Protein AF-A0A7R9DTG9-F1 (afdb_monomer)

Secondary structure (DSSP, 8-state):
-HHHHHHHHHHT-TTS-HHHHHHHHHHHHHHHHHHHHHHHHHHHHHHHHHHHHHHHHHHHHHHHHTT-HHHHHHHHHHHHHHHHH--HHHHHHHHHHHHHHHHHHHHHHHHHT-

Mean predicted aligned error: 6.2 Å

Solvent-accessible surface area (backbone atoms only — not comparable to full-atom values): 6292 Å² total; per-residue (Å²): 103,74,68,52,42,51,48,55,56,59,60,68,42,85,89,58,53,71,75,55,44,55,54,44,50,56,51,46,52,51,50,50,50,56,49,50,53,52,48,51,53,51,52,52,51,50,53,50,50,53,52,51,47,55,52,46,52,53,50,21,52,50,28,40,77,72,70,38,48,70,59,15,53,53,43,53,53,50,51,55,50,53,65,68,67,60,68,60,67,64,57,49,55,51,49,58,50,42,52,51,54,51,52,54,50,53,54,51,57,61,61,74,76,112

Structure (mmCIF, N/CA/C/O backbone):
data_AF-A0A7R9DTG9-F1
#
_entry.id   AF-A0A7R9DTG9-F1
#
loop_
_atom_site.group_PDB
_atom_site.id
_atom_site.type_symbol
_atom_site.label_atom_id
_atom_site.label_alt_id
_atom_site.label_comp_id
_atom_site.label_asym_id
_atom_site.label_entity_id
_atom_site.label_seq_id
_atom_site.pdbx_PDB_ins_code
_atom_site.Cartn_x
_atom_site.Cartn_y
_atom_site.Cartn_z
_atom_site.occupancy
_atom_site.B_iso_or_equiv
_atom_site.auth_seq_id
_atom_site.auth_comp_id
_atom_site.auth_asym_id
_atom_site.auth_atom_id
_atom_site.pdbx_PDB_model_num
ATOM 1 N N . MET A 1 1 ? 3.500 -4.836 -7.533 1.00 82.06 1 MET A N 1
ATOM 2 C CA . MET A 1 1 ? 4.927 -4.492 -7.305 1.00 82.06 1 MET A CA 1
ATOM 3 C C . MET A 1 1 ? 5.900 -5.464 -7.975 1.00 82.06 1 MET A C 1
ATOM 5 O O . MET A 1 1 ? 6.668 -5.007 -8.806 1.00 82.06 1 MET A O 1
ATOM 9 N N . SER A 1 2 ? 5.854 -6.784 -7.740 1.00 88.62 2 SER A N 1
ATOM 10 C CA . SER A 1 2 ? 6.803 -7.732 -8.377 1.00 88.62 2 SER A CA 1
ATOM 11 C C . SER A 1 2 ? 6.768 -7.751 -9.909 1.00 88.62 2 SER A C 1
ATOM 13 O O . SER A 1 2 ? 7.802 -7.883 -10.548 1.00 88.62 2 SER A O 1
ATOM 15 N N . ARG A 1 3 ? 5.587 -7.560 -10.510 1.00 92.25 3 ARG A N 1
ATOM 16 C CA . ARG A 1 3 ? 5.435 -7.392 -11.965 1.00 92.25 3 ARG A CA 1
ATOM 17 C C . ARG A 1 3 ? 6.149 -6.138 -12.485 1.00 92.25 3 ARG A C 1
ATOM 19 O O . ARG A 1 3 ? 6.774 -6.199 -13.531 1.00 92.25 3 ARG A O 1
ATOM 26 N N . LEU A 1 4 ? 6.079 -5.032 -11.742 1.00 92.12 4 LEU A N 1
ATOM 27 C CA . LEU A 1 4 ? 6.755 -3.784 -12.103 1.00 92.12 4 LEU A CA 1
ATOM 28 C C . LEU A 1 4 ? 8.278 -3.933 -12.034 1.00 92.12 4 LEU A C 1
ATOM 30 O O . LEU A 1 4 ? 8.960 -3.442 -12.921 1.00 92.12 4 LEU A O 1
ATOM 34 N N . MET A 1 5 ? 8.793 -4.637 -11.020 1.00 93.00 5 MET A N 1
ATOM 35 C CA . MET A 1 5 ? 10.230 -4.923 -10.909 1.00 93.00 5 MET A CA 1
ATOM 36 C C . MET A 1 5 ? 10.739 -5.699 -12.126 1.00 93.00 5 MET A C 1
ATOM 38 O O . MET A 1 5 ? 11.677 -5.245 -12.765 1.00 93.00 5 MET A O 1
ATOM 42 N N . LYS A 1 6 ? 10.052 -6.780 -12.517 1.00 93.00 6 LYS A N 1
ATOM 43 C CA . LYS A 1 6 ? 10.415 -7.562 -13.712 1.00 93.00 6 LYS A CA 1
ATOM 44 C C . LYS A 1 6 ? 10.425 -6.725 -14.988 1.00 93.00 6 LYS A C 1
ATOM 46 O O . LYS A 1 6 ? 11.367 -6.805 -15.757 1.00 93.00 6 LYS A O 1
ATOM 51 N N . LEU A 1 7 ? 9.404 -5.890 -15.193 1.00 92.62 7 LEU A N 1
ATOM 52 C CA . LEU A 1 7 ? 9.338 -5.026 -16.374 1.00 92.62 7 LEU A CA 1
ATOM 53 C C . LEU A 1 7 ? 10.479 -3.999 -16.405 1.00 92.62 7 LEU A C 1
ATOM 55 O O . LEU A 1 7 ? 11.036 -3.743 -17.468 1.00 92.62 7 LEU A O 1
ATOM 59 N N . LEU A 1 8 ? 10.846 -3.432 -15.248 1.00 91.62 8 LEU A N 1
ATOM 60 C CA . LEU A 1 8 ? 11.998 -2.535 -15.141 1.00 91.62 8 LEU A CA 1
ATOM 61 C C . LEU A 1 8 ? 13.303 -3.279 -15.447 1.00 91.62 8 LEU A C 1
ATOM 63 O O . LEU A 1 8 ? 14.102 -2.789 -16.235 1.00 91.62 8 LEU A O 1
ATOM 67 N N . GLU A 1 9 ? 13.497 -4.471 -14.888 1.00 91.69 9 GLU A N 1
ATOM 68 C CA . GLU A 1 9 ? 14.662 -5.322 -15.165 1.00 91.69 9 GLU A CA 1
ATOM 69 C C . GLU A 1 9 ? 14.777 -5.682 -16.652 1.00 91.69 9 GLU A C 1
ATOM 71 O O . GLU A 1 9 ? 15.840 -5.499 -17.241 1.00 91.69 9 GLU A O 1
ATOM 76 N N . GLU A 1 10 ? 13.677 -6.113 -17.276 1.00 91.62 10 GLU A N 1
ATOM 77 C CA . GLU A 1 10 ? 13.600 -6.436 -18.707 1.00 91.62 10 GLU A CA 1
ATOM 78 C C . GLU A 1 10 ? 13.900 -5.216 -19.5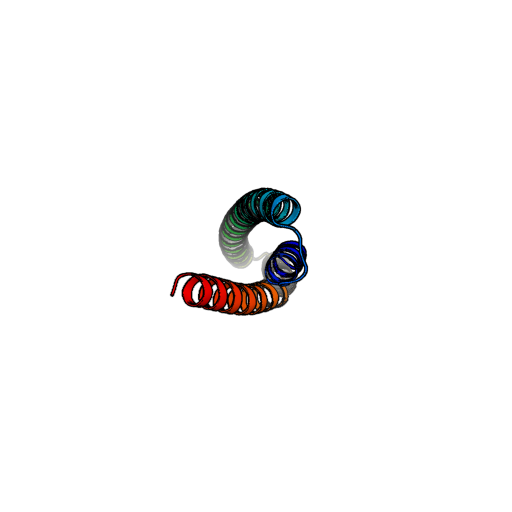90 1.00 91.62 10 GLU A C 1
ATOM 80 O O . GLU A 1 10 ? 14.574 -5.342 -20.610 1.00 91.62 10 GLU A O 1
ATOM 85 N N . SER A 1 11 ? 13.453 -4.020 -19.195 1.00 88.94 11 SER A N 1
ATOM 86 C CA . SER A 1 11 ? 13.723 -2.788 -19.950 1.00 88.94 11 SER A CA 1
ATOM 87 C C . SER A 1 11 ? 15.191 -2.345 -19.908 1.00 88.94 11 SER A C 1
ATOM 89 O O . SER A 1 11 ? 15.635 -1.626 -20.803 1.00 88.94 11 SER A O 1
ATOM 91 N N . MET A 1 12 ? 15.954 -2.799 -18.906 1.00 88.06 12 MET A N 1
ATOM 92 C CA . MET A 1 12 ? 17.384 -2.510 -18.764 1.00 88.06 12 MET A CA 1
ATOM 93 C C . MET A 1 12 ? 18.293 -3.511 -19.496 1.00 88.06 12 MET A C 1
ATOM 95 O O . MET A 1 12 ? 19.517 -3.375 -19.409 1.00 88.06 12 MET A O 1
ATOM 99 N N . ASP A 1 13 ? 17.746 -4.537 -20.158 1.00 88.94 13 ASP A N 1
ATOM 100 C CA . ASP A 1 13 ? 18.544 -5.486 -20.938 1.00 88.94 13 ASP A CA 1
ATOM 101 C C . ASP A 1 13 ? 18.981 -4.837 -22.270 1.00 88.94 13 ASP A C 1
ATOM 103 O O . ASP A 1 13 ? 18.136 -4.473 -23.097 1.00 88.94 13 ASP A O 1
ATOM 107 N N . PRO A 1 14 ? 20.298 -4.686 -22.518 1.00 82.12 14 PRO A N 1
ATOM 108 C CA . PRO A 1 14 ? 20.805 -4.043 -23.729 1.00 82.12 14 PRO A CA 1
ATOM 109 C C . PRO A 1 14 ? 20.504 -4.830 -25.014 1.00 82.12 14 PRO A C 1
ATOM 111 O O . PRO A 1 14 ? 20.588 -4.262 -26.099 1.00 82.12 14 PRO A O 1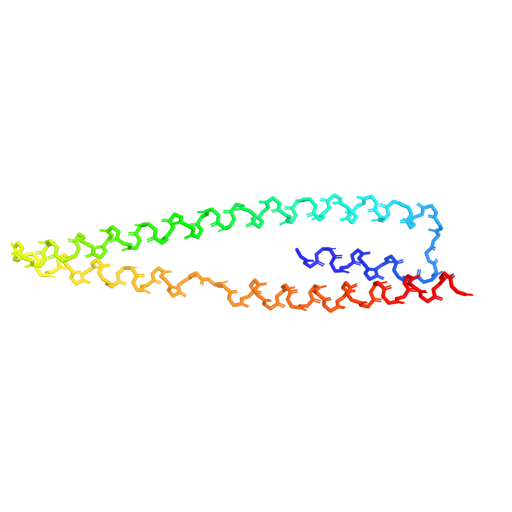
ATOM 114 N N . ASN A 1 15 ? 20.148 -6.116 -24.920 1.00 85.94 15 ASN A N 1
ATOM 115 C CA . ASN A 1 15 ? 19.862 -6.968 -26.080 1.00 85.94 15 ASN A CA 1
ATOM 116 C C . ASN A 1 15 ? 18.426 -6.823 -26.604 1.00 85.94 15 ASN A C 1
ATOM 118 O O . ASN A 1 15 ? 18.058 -7.435 -27.610 1.00 85.94 15 ASN A O 1
ATOM 122 N N . VAL A 1 16 ? 17.597 -6.039 -25.918 1.00 86.06 16 VAL A N 1
ATOM 123 C CA . VAL A 1 16 ? 16.196 -5.830 -26.264 1.00 86.06 16 VAL A CA 1
ATOM 124 C C . VAL A 1 16 ? 16.064 -4.798 -27.385 1.00 86.06 16 VAL A C 1
ATOM 126 O O . VAL A 1 16 ? 16.685 -3.737 -27.353 1.00 86.06 16 VAL A O 1
ATOM 129 N N . SER A 1 17 ? 15.220 -5.092 -28.379 1.00 87.75 17 SER A N 1
ATOM 130 C CA . SER A 1 17 ? 14.994 -4.195 -29.517 1.00 87.75 17 SER A CA 1
ATOM 131 C C . SER A 1 17 ? 14.295 -2.895 -29.108 1.00 87.75 17 SER A C 1
ATOM 133 O O . SER A 1 17 ? 13.434 -2.886 -28.231 1.00 87.75 17 SER A O 1
ATOM 135 N N . GLU A 1 18 ? 14.599 -1.800 -29.807 1.00 83.19 18 GLU A N 1
ATOM 136 C CA . GLU A 1 18 ? 14.052 -0.468 -29.502 1.00 83.19 18 GLU A CA 1
ATOM 137 C C . GLU A 1 18 ? 12.513 -0.423 -29.546 1.00 83.19 18 GLU A C 1
ATOM 139 O O . GLU A 1 18 ? 11.858 0.136 -28.667 1.00 83.19 18 GLU A O 1
ATOM 144 N N . HIS A 1 19 ? 11.906 -1.106 -30.522 1.00 83.88 19 HIS A N 1
ATOM 145 C CA . HIS A 1 19 ? 10.448 -1.227 -30.607 1.00 83.88 19 HIS A CA 1
ATOM 146 C C . HIS A 1 19 ? 9.861 -1.970 -29.393 1.00 83.88 19 HIS A C 1
ATOM 148 O O . HIS A 1 19 ? 8.772 -1.639 -28.918 1.00 83.88 19 HIS A O 1
ATOM 154 N N . TYR A 1 20 ? 10.557 -2.986 -28.877 1.00 88.06 20 TYR A N 1
ATOM 155 C CA . TYR A 1 20 ? 10.113 -3.702 -27.683 1.00 88.06 20 TYR A CA 1
ATOM 156 C C . TYR A 1 20 ? 10.337 -2.870 -26.414 1.00 88.06 20 TYR A C 1
ATOM 158 O O . TYR A 1 20 ? 9.466 -2.869 -25.549 1.00 88.06 20 TYR A O 1
ATOM 166 N N . LYS A 1 21 ? 11.417 -2.076 -26.332 1.00 86.12 21 LYS A N 1
ATOM 167 C CA . LYS A 1 21 ? 11.637 -1.113 -25.236 1.00 86.12 21 LYS A CA 1
ATOM 168 C C . LYS A 1 21 ? 10.504 -0.091 -25.128 1.00 86.12 21 LYS A C 1
ATOM 170 O O . LYS A 1 21 ? 10.003 0.139 -24.030 1.00 86.12 21 LYS A O 1
ATOM 175 N N . SER A 1 22 ? 10.035 0.459 -26.253 1.00 88.44 22 SER A N 1
ATOM 176 C CA . SER A 1 22 ? 8.872 1.362 -26.259 1.00 88.44 22 SER A CA 1
ATOM 177 C C . SER A 1 22 ? 7.625 0.681 -25.683 1.00 88.44 22 SER A C 1
ATOM 179 O O . SER A 1 22 ? 6.959 1.242 -24.818 1.00 88.44 22 SER A O 1
ATOM 181 N N . SER A 1 23 ? 7.340 -0.556 -26.103 1.00 91.94 23 SER A N 1
ATOM 182 C CA . SER A 1 23 ? 6.197 -1.316 -25.583 1.00 91.94 23 SER A CA 1
ATOM 183 C C . SER A 1 23 ? 6.339 -1.663 -24.095 1.00 91.94 23 SER A C 1
ATOM 185 O O . SER A 1 23 ? 5.338 -1.676 -23.375 1.00 91.94 23 SER A O 1
ATOM 187 N N . LEU A 1 24 ? 7.558 -1.944 -23.620 1.00 90.94 24 LEU A N 1
ATOM 188 C CA . LEU A 1 24 ? 7.834 -2.157 -22.198 1.00 90.94 24 LEU A CA 1
ATOM 189 C C . LEU A 1 24 ? 7.563 -0.887 -21.390 1.00 90.94 24 LEU A C 1
ATOM 191 O O . LEU A 1 24 ? 6.950 -0.981 -20.331 1.00 90.94 24 LEU A O 1
ATOM 195 N N . ASN A 1 25 ? 7.948 0.288 -21.894 1.00 90.06 25 ASN A N 1
ATOM 196 C CA . ASN A 1 25 ? 7.691 1.566 -21.227 1.00 90.06 25 ASN A CA 1
ATOM 197 C C . ASN A 1 25 ? 6.195 1.840 -21.053 1.00 90.06 25 ASN A C 1
ATOM 199 O O . ASN A 1 25 ? 5.769 2.171 -19.944 1.00 90.06 25 ASN A O 1
ATOM 203 N N . ASP A 1 26 ? 5.386 1.620 -22.092 1.00 94.00 26 ASP A N 1
ATOM 204 C CA . ASP A 1 26 ? 3.927 1.757 -21.992 1.00 94.00 26 ASP A CA 1
ATOM 205 C C . ASP A 1 26 ? 3.360 0.827 -20.910 1.00 94.00 26 ASP A C 1
ATOM 207 O O . ASP A 1 26 ? 2.575 1.237 -20.050 1.00 94.00 26 ASP A O 1
ATOM 211 N N . ARG A 1 27 ? 3.837 -0.424 -20.878 1.00 94.00 27 ARG A N 1
ATOM 212 C CA . ARG A 1 27 ? 3.420 -1.420 -19.885 1.00 94.00 27 ARG A CA 1
ATOM 213 C C . ARG A 1 27 ? 3.889 -1.075 -18.469 1.00 94.00 27 ARG A C 1
ATOM 215 O O . ARG A 1 27 ? 3.176 -1.346 -17.504 1.00 94.00 27 ARG A O 1
ATOM 222 N N . ILE A 1 28 ? 5.073 -0.482 -18.323 1.00 94.12 28 ILE A N 1
ATOM 223 C CA . ILE A 1 28 ? 5.597 0.023 -17.047 1.00 94.12 28 ILE A CA 1
ATOM 224 C C . ILE A 1 28 ? 4.697 1.143 -16.523 1.00 94.12 28 ILE A C 1
ATOM 226 O O . ILE A 1 28 ? 4.361 1.138 -15.337 1.00 94.12 28 ILE A O 1
ATOM 230 N N . VAL A 1 29 ? 4.289 2.082 -17.382 1.00 94.88 29 VAL A N 1
ATOM 231 C CA . VAL A 1 29 ? 3.382 3.179 -17.011 1.00 94.88 29 VAL A CA 1
ATOM 232 C C . VAL A 1 29 ? 2.028 2.631 -16.564 1.00 94.88 29 VAL A C 1
ATOM 234 O O . VAL A 1 29 ? 1.571 2.975 -15.477 1.00 94.88 29 VAL A O 1
ATOM 237 N N . GLU A 1 30 ? 1.431 1.723 -17.332 1.00 95.81 30 GLU A N 1
ATOM 238 C CA . GLU A 1 30 ? 0.155 1.081 -16.990 1.00 95.81 30 GLU A CA 1
ATOM 239 C C . GLU A 1 30 ? 0.213 0.393 -15.616 1.00 95.81 30 GLU A C 1
ATOM 241 O O . GLU A 1 30 ? -0.593 0.675 -14.731 1.00 95.81 30 GLU A O 1
ATOM 246 N N . VAL A 1 31 ? 1.231 -0.441 -15.375 1.00 94.00 31 VAL A N 1
ATOM 247 C CA . VAL A 1 31 ? 1.385 -1.151 -14.093 1.00 94.00 31 VAL A CA 1
ATOM 248 C C . VAL A 1 31 ? 1.671 -0.193 -12.930 1.00 94.00 31 VAL A C 1
ATOM 250 O O . VAL A 1 31 ? 1.313 -0.488 -11.784 1.00 94.00 31 VAL A O 1
ATOM 253 N N . ARG A 1 32 ? 2.312 0.957 -13.181 1.00 92.81 32 ARG A N 1
ATOM 254 C CA . ARG A 1 32 ? 2.491 2.013 -12.170 1.00 92.81 32 ARG A CA 1
ATOM 255 C C . ARG A 1 32 ? 1.160 2.653 -11.793 1.00 92.81 32 ARG A C 1
ATOM 257 O O . ARG A 1 32 ? 0.942 2.862 -10.602 1.00 92.81 32 ARG A O 1
ATOM 264 N N . VAL A 1 33 ? 0.282 2.911 -12.764 1.00 95.06 33 VAL A N 1
ATOM 265 C CA . VAL A 1 33 ? -1.072 3.426 -12.509 1.00 95.06 33 VAL A CA 1
ATOM 266 C C . VAL A 1 33 ? -1.876 2.416 -11.690 1.00 95.06 33 VAL A C 1
ATOM 268 O O . VAL A 1 33 ? -2.320 2.762 -10.598 1.00 95.06 33 VAL A O 1
ATOM 271 N N . GLU A 1 34 ? -1.938 1.150 -12.121 1.00 94.06 34 GLU A N 1
ATOM 272 C CA . GLU A 1 34 ? -2.614 0.070 -11.375 1.00 94.06 34 GLU A CA 1
ATOM 273 C C . GLU A 1 34 ? -2.094 -0.033 -9.926 1.00 94.06 34 GLU A C 1
ATOM 275 O O . GLU A 1 34 ? -2.853 -0.177 -8.966 1.00 94.06 34 GLU A O 1
ATOM 280 N N . SER A 1 35 ? -0.770 0.058 -9.744 1.00 90.19 35 SER A N 1
ATOM 281 C CA . SER A 1 35 ? -0.147 -0.016 -8.417 1.00 90.19 35 SER A CA 1
ATOM 282 C C . SER A 1 35 ? -0.483 1.199 -7.546 1.00 90.19 35 SER A C 1
ATOM 284 O O . SER A 1 35 ? -0.644 1.049 -6.334 1.00 90.19 35 SER A O 1
ATOM 286 N N . ALA A 1 36 ? -0.582 2.393 -8.138 1.00 90.38 36 ALA A N 1
ATOM 287 C CA . ALA A 1 36 ? -0.950 3.614 -7.430 1.00 90.38 36 ALA A CA 1
ATOM 288 C C . ALA A 1 36 ? -2.419 3.589 -6.984 1.00 90.38 36 ALA A C 1
ATOM 290 O O . ALA A 1 36 ? -2.712 3.941 -5.842 1.00 90.38 36 ALA A O 1
ATOM 291 N N . GLU A 1 37 ? -3.325 3.114 -7.838 1.00 94.81 37 GLU A N 1
ATOM 292 C CA . GLU A 1 37 ? -4.743 2.938 -7.508 1.00 94.81 37 GLU A CA 1
ATOM 293 C C . GLU A 1 37 ? -4.932 1.952 -6.353 1.00 94.81 37 GLU A C 1
ATOM 295 O O . GLU A 1 37 ? -5.594 2.267 -5.362 1.00 94.81 37 GLU A O 1
ATOM 300 N N . LEU A 1 38 ? -4.276 0.788 -6.423 1.00 90.69 38 LEU A N 1
ATOM 301 C CA . LEU A 1 38 ? -4.330 -0.203 -5.350 1.00 90.69 38 LEU A CA 1
ATOM 302 C C . LEU A 1 38 ? -3.761 0.350 -4.037 1.00 90.69 38 LEU A C 1
ATOM 304 O O . LEU A 1 38 ? -4.325 0.114 -2.969 1.00 90.69 38 LEU A O 1
ATOM 308 N N . ARG A 1 39 ? -2.662 1.111 -4.103 1.00 89.00 39 ARG A N 1
ATOM 309 C CA . ARG A 1 39 ? -2.079 1.774 -2.931 1.00 89.00 39 ARG A CA 1
ATOM 310 C C . ARG A 1 39 ? -3.053 2.768 -2.302 1.00 89.00 39 ARG A C 1
ATOM 312 O O . ARG A 1 39 ? -3.172 2.789 -1.081 1.00 89.00 39 ARG A O 1
ATOM 319 N N . ASN A 1 40 ? -3.743 3.572 -3.106 1.00 92.56 40 ASN A N 1
ATOM 320 C CA . ASN A 1 40 ? -4.732 4.521 -2.598 1.00 92.56 40 ASN A CA 1
ATOM 321 C C . ASN A 1 40 ? -5.894 3.793 -1.911 1.00 92.56 40 ASN A C 1
ATOM 323 O O . ASN A 1 40 ? -6.239 4.142 -0.786 1.00 92.56 40 ASN A O 1
ATOM 327 N N . CYS A 1 41 ? -6.405 2.720 -2.518 1.00 92.75 41 CYS A N 1
ATOM 328 C CA . CYS A 1 41 ? -7.432 1.873 -1.909 1.00 92.75 41 CYS A CA 1
ATOM 329 C C . CYS A 1 41 ? -6.972 1.287 -0.558 1.00 92.75 41 CYS A C 1
ATOM 331 O O . CYS A 1 41 ? -7.694 1.352 0.435 1.00 92.75 41 CYS A O 1
ATOM 333 N N . LEU A 1 42 ? -5.731 0.790 -0.473 1.00 88.44 42 LEU A N 1
ATOM 334 C CA . LEU A 1 42 ? -5.164 0.296 0.787 1.00 88.44 42 LEU A CA 1
ATOM 335 C C . LEU A 1 42 ? -5.043 1.393 1.856 1.00 88.44 42 LEU A C 1
ATOM 337 O O . LEU A 1 42 ? -5.309 1.131 3.029 1.00 88.44 42 LEU A O 1
ATOM 341 N N . LEU A 1 43 ? -4.656 2.614 1.474 1.00 89.00 43 LEU A N 1
ATOM 342 C CA . LEU A 1 43 ? -4.587 3.751 2.396 1.00 89.00 43 LEU A CA 1
ATOM 343 C C . LEU A 1 43 ? -5.974 4.138 2.923 1.00 89.00 43 LEU A C 1
ATOM 345 O O . LEU A 1 43 ? -6.116 4.384 4.121 1.00 89.00 43 LEU A O 1
ATOM 349 N N . GLU A 1 44 ? -6.995 4.136 2.067 1.00 93.31 44 GLU A N 1
ATOM 350 C CA . GLU A 1 44 ? -8.383 4.376 2.473 1.00 93.31 44 GLU A CA 1
ATOM 351 C C . GLU A 1 44 ? -8.883 3.297 3.440 1.00 93.31 44 GLU A C 1
ATOM 353 O O . GLU A 1 44 ? -9.398 3.615 4.513 1.00 93.31 44 GLU A O 1
ATOM 358 N N . MET A 1 45 ? -8.662 2.018 3.121 1.00 89.75 45 MET A N 1
ATOM 359 C CA . MET A 1 45 ? -9.018 0.902 4.003 1.00 89.75 45 MET A CA 1
ATOM 360 C C . MET A 1 45 ? -8.295 0.975 5.354 1.00 89.75 45 MET A C 1
ATOM 362 O O . MET A 1 45 ? -8.907 0.715 6.390 1.00 89.75 45 MET A O 1
ATOM 366 N N . SER A 1 46 ? -7.020 1.371 5.362 1.00 87.75 46 SER A N 1
ATOM 367 C CA . SER A 1 46 ? -6.255 1.610 6.591 1.00 87.75 46 SER A CA 1
ATOM 368 C C . SER A 1 46 ? -6.887 2.721 7.440 1.00 87.75 46 SER A C 1
ATOM 370 O O . SER A 1 46 ? -7.071 2.555 8.647 1.00 87.75 46 SER A O 1
ATOM 372 N N . GLY A 1 47 ? -7.316 3.818 6.807 1.00 90.69 47 GLY A N 1
ATOM 373 C CA . GLY A 1 47 ? -8.059 4.890 7.472 1.00 90.69 47 GLY A CA 1
ATOM 374 C C . GLY A 1 47 ? -9.384 4.409 8.075 1.00 90.69 47 GLY A C 1
ATOM 375 O O . GLY A 1 47 ? -9.686 4.708 9.231 1.00 90.69 47 GLY A O 1
ATOM 376 N N . PHE A 1 48 ? -10.157 3.600 7.343 1.00 91.56 48 PHE A N 1
ATOM 377 C CA . PHE A 1 48 ? -11.380 2.999 7.883 1.00 91.56 48 PHE A CA 1
ATOM 378 C C . PHE A 1 48 ? -11.105 2.085 9.081 1.00 91.56 48 PHE A C 1
ATOM 380 O O . PHE A 1 48 ? -11.844 2.140 10.065 1.00 91.56 48 PHE A O 1
ATOM 387 N N . MET A 1 49 ? -10.035 1.290 9.046 1.00 90.56 49 MET A N 1
ATOM 388 C CA . MET A 1 49 ? -9.652 0.426 10.167 1.00 90.56 49 MET A CA 1
ATOM 389 C C . MET A 1 49 ? -9.262 1.216 11.421 1.00 90.56 49 MET A C 1
ATOM 391 O O . MET A 1 49 ? -9.617 0.805 12.529 1.00 90.56 49 MET A O 1
ATOM 395 N N . ASP A 1 50 ? -8.606 2.369 11.277 1.00 90.62 50 ASP A N 1
ATOM 396 C CA . ASP A 1 50 ? -8.326 3.273 12.401 1.00 90.62 50 ASP A CA 1
ATOM 397 C C . ASP A 1 50 ? -9.627 3.803 13.031 1.00 90.62 50 ASP A C 1
ATOM 399 O O . ASP A 1 50 ? -9.804 3.763 14.253 1.00 90.62 50 ASP A O 1
ATOM 403 N N . HIS A 1 51 ? -10.599 4.209 12.207 1.00 93.81 51 HIS A N 1
ATOM 404 C CA . HIS A 1 51 ? -11.920 4.617 12.693 1.00 93.81 51 HIS A CA 1
ATOM 405 C C . HIS A 1 51 ? -12.669 3.483 13.406 1.00 93.81 51 HIS A C 1
ATOM 407 O O . HIS A 1 51 ? -13.216 3.697 14.490 1.00 93.81 51 HIS A O 1
ATOM 413 N N . VAL A 1 52 ? -12.670 2.275 12.835 1.00 92.38 52 VAL A N 1
ATOM 414 C CA . VAL A 1 52 ? -13.292 1.089 13.445 1.00 92.38 52 VAL A CA 1
ATOM 415 C C . VAL A 1 52 ? -12.629 0.752 14.778 1.00 92.38 52 VAL A C 1
ATOM 417 O O . VAL A 1 52 ? -13.331 0.465 15.745 1.00 92.38 52 VAL A O 1
ATOM 420 N N . THR A 1 53 ? -11.301 0.845 14.862 1.00 92.38 53 THR A N 1
ATOM 421 C CA . THR A 1 53 ? -10.551 0.607 16.103 1.00 92.38 53 THR A CA 1
ATOM 422 C C . 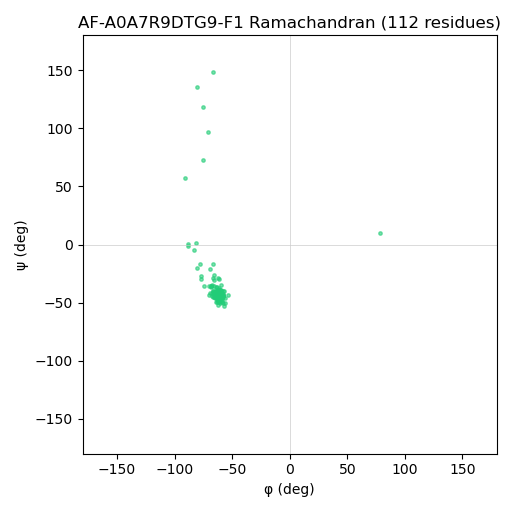THR A 1 53 ? -10.969 1.600 17.183 1.00 92.38 53 THR A C 1
ATOM 424 O O . THR A 1 53 ? -11.342 1.187 18.278 1.00 92.38 53 THR A O 1
ATOM 427 N N . LYS A 1 54 ? -11.003 2.901 16.871 1.00 94.56 54 LYS A N 1
ATOM 428 C CA . LYS A 1 54 ? -11.449 3.944 17.813 1.00 94.56 54 LYS A CA 1
ATOM 429 C C . LYS A 1 54 ? -12.878 3.707 18.304 1.00 94.56 54 LYS A C 1
ATOM 431 O O . LYS A 1 54 ? -13.141 3.810 19.501 1.00 94.56 54 LYS A O 1
ATOM 436 N N . LEU A 1 55 ? -13.789 3.357 17.396 1.00 94.69 55 LEU A N 1
ATOM 437 C CA . LEU A 1 55 ? -15.183 3.072 17.733 1.00 94.69 55 LEU A CA 1
ATOM 438 C C . LEU A 1 55 ? -15.319 1.825 18.617 1.00 94.69 55 LEU A C 1
ATOM 440 O O . LEU A 1 55 ? -16.092 1.826 19.576 1.00 94.69 55 LEU A O 1
ATOM 444 N N . ALA A 1 56 ? -14.575 0.766 18.303 1.00 93.88 56 ALA A N 1
ATOM 445 C CA . ALA A 1 56 ? -14.587 -0.469 19.070 1.00 93.88 56 ALA A CA 1
ATOM 446 C C . ALA A 1 56 ? -14.022 -0.258 20.481 1.00 93.88 56 ALA A C 1
ATOM 448 O O . ALA A 1 56 ? -14.626 -0.732 21.440 1.00 93.88 56 ALA A O 1
ATOM 449 N N . THR A 1 57 ? -12.940 0.513 20.623 1.00 93.75 57 THR A N 1
ATOM 450 C CA . THR A 1 57 ? -12.376 0.890 21.928 1.00 93.75 57 THR A CA 1
ATOM 451 C C . THR A 1 57 ? -13.380 1.678 22.766 1.00 93.75 57 THR A C 1
ATOM 453 O O . THR A 1 57 ? -13.673 1.280 23.890 1.00 93.75 57 THR A O 1
ATOM 456 N N . ALA A 1 58 ? -13.997 2.726 22.208 1.00 95.56 58 ALA A N 1
ATOM 457 C CA . ALA A 1 58 ? -15.019 3.498 22.920 1.00 95.56 58 ALA A CA 1
ATOM 458 C C . ALA A 1 58 ? -16.217 2.623 23.337 1.00 95.56 58 ALA A C 1
ATOM 460 O O . ALA A 1 58 ? -16.753 2.749 24.435 1.00 95.56 58 ALA A O 1
ATOM 461 N N . SER A 1 59 ? -16.625 1.689 22.475 1.00 94.69 59 SER A N 1
ATOM 462 C CA . SER A 1 59 ? -17.721 0.758 22.766 1.00 94.69 59 SER A CA 1
ATOM 463 C C . SER A 1 59 ? -17.354 -0.251 23.862 1.00 94.69 59 SER A C 1
ATOM 465 O O . SER A 1 59 ? -18.203 -0.602 24.684 1.00 94.69 59 SER A O 1
ATOM 467 N N . ALA A 1 60 ? -16.094 -0.694 23.911 1.00 94.44 60 ALA A N 1
ATOM 468 C CA . ALA A 1 60 ? -15.578 -1.542 24.980 1.00 94.44 60 ALA A CA 1
ATOM 469 C C . ALA A 1 60 ? -15.543 -0.795 26.323 1.00 94.44 60 ALA A C 1
ATOM 471 O O . ALA A 1 60 ? -15.926 -1.367 27.344 1.00 94.44 60 ALA A O 1
ATOM 472 N N . GLU A 1 61 ? -15.156 0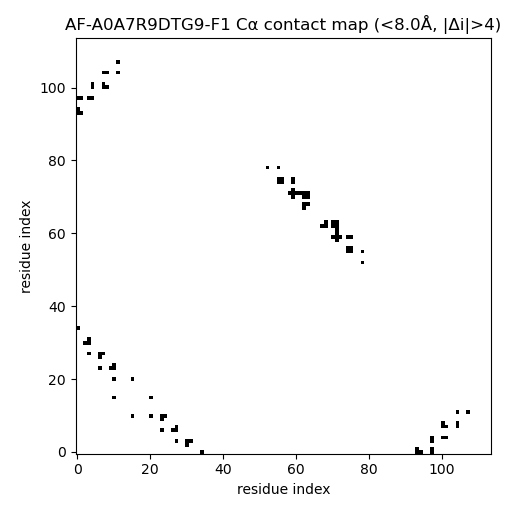.483 26.329 1.00 94.19 61 GLU A N 1
ATOM 473 C CA . GLU A 1 61 ? -15.186 1.345 27.519 1.00 94.19 61 GLU A CA 1
ATOM 474 C C . GLU A 1 61 ? -16.618 1.555 28.032 1.00 94.19 61 GLU A C 1
ATOM 476 O O . GLU A 1 61 ? -16.887 1.372 29.219 1.00 94.19 61 GLU A O 1
ATOM 481 N N . ILE A 1 62 ? -17.566 1.860 27.138 1.00 95.75 62 ILE A N 1
ATOM 482 C CA . ILE A 1 62 ? -18.989 1.999 27.491 1.00 95.75 62 ILE A CA 1
ATOM 483 C C . ILE A 1 62 ? -19.536 0.688 28.062 1.00 95.75 62 ILE A C 1
ATOM 485 O O . ILE A 1 62 ? -20.226 0.697 29.080 1.00 95.75 62 ILE A O 1
ATOM 489 N N . SER A 1 63 ? -19.216 -0.443 27.429 1.00 94.25 63 SER A N 1
ATOM 490 C CA . SER A 1 63 ? -19.656 -1.763 27.892 1.00 94.25 63 SER A CA 1
ATOM 491 C C . SER A 1 63 ? -19.123 -2.068 29.290 1.00 94.25 63 SER A C 1
ATOM 493 O O . SER A 1 63 ? -19.867 -2.561 30.132 1.00 94.25 63 SER A O 1
ATOM 495 N N . TYR A 1 64 ? -17.865 -1.718 29.564 1.00 94.31 64 TYR A N 1
ATOM 496 C CA . TYR A 1 64 ? -17.277 -1.853 30.893 1.00 94.31 64 TYR A CA 1
ATOM 497 C C . TYR A 1 64 ? -18.018 -1.001 31.933 1.00 94.31 64 TYR A C 1
ATOM 499 O O . TYR A 1 64 ? -18.440 -1.520 32.963 1.00 94.31 64 TYR A O 1
ATOM 507 N N . LEU A 1 65 ? -18.266 0.280 31.635 1.00 94.94 65 LEU A N 1
ATOM 508 C CA . LEU A 1 65 ? -19.013 1.182 32.523 1.00 94.94 65 LEU A CA 1
ATOM 509 C C . LEU A 1 65 ? -20.456 0.717 32.775 1.00 94.94 65 LEU A C 1
ATOM 511 O O . LEU A 1 65 ? -21.006 0.965 33.846 1.00 94.94 65 LEU A O 1
ATOM 515 N N . ALA A 1 66 ? -21.063 0.024 31.812 1.00 95.75 66 ALA A N 1
ATOM 516 C CA . ALA A 1 66 ? -22.393 -0.567 31.935 1.00 95.75 66 ALA A CA 1
ATOM 517 C C . ALA A 1 66 ? -22.407 -1.923 32.676 1.00 95.75 66 ALA A C 1
ATOM 519 O O . ALA A 1 66 ? -23.468 -2.533 32.802 1.00 95.75 66 ALA A O 1
ATOM 520 N N . GLY A 1 67 ? -21.256 -2.418 33.148 1.00 94.12 67 GLY A N 1
ATOM 521 C CA . GLY A 1 67 ? -21.128 -3.717 33.819 1.00 94.12 67 GLY A CA 1
ATOM 522 C C . GLY A 1 67 ? -21.107 -4.922 32.870 1.00 94.12 67 GLY A C 1
ATOM 523 O O . GLY A 1 67 ? -21.176 -6.065 33.317 1.00 94.12 67 GLY A O 1
ATOM 524 N N . ALA A 1 68 ? -20.993 -4.700 31.559 1.00 95.25 68 ALA A N 1
ATOM 525 C CA . ALA A 1 68 ? -20.860 -5.738 30.539 1.00 95.25 68 ALA A CA 1
ATOM 526 C C . ALA A 1 68 ? -19.377 -6.071 30.272 1.00 95.25 68 ALA A C 1
ATOM 528 O O . ALA A 1 68 ? -18.889 -5.981 29.142 1.00 95.25 68 ALA A O 1
ATOM 529 N N . GLU A 1 69 ? -18.651 -6.473 31.319 1.00 92.50 69 GLU A N 1
ATOM 530 C CA . GLU A 1 69 ? -17.200 -6.728 31.272 1.00 92.50 69 GLU A CA 1
ATOM 531 C C . GLU A 1 69 ? -16.805 -7.776 30.223 1.00 92.50 69 GLU A C 1
ATOM 533 O O . GLU A 1 69 ? -15.827 -7.590 29.502 1.00 92.50 69 GLU A O 1
ATOM 538 N N . TYR A 1 70 ? -17.592 -8.847 30.073 1.00 93.56 70 TYR A N 1
ATOM 539 C CA . TYR A 1 70 ? -17.341 -9.871 29.052 1.00 93.56 70 TYR A CA 1
ATOM 540 C C . TYR A 1 70 ? -17.328 -9.284 27.631 1.00 93.56 70 TYR A C 1
ATOM 542 O O . TYR A 1 70 ? -16.456 -9.614 26.827 1.00 93.56 70 TYR A O 1
ATOM 550 N N . VAL A 1 71 ? -18.272 -8.385 27.329 1.00 91.56 71 VAL A N 1
ATOM 551 C CA . VAL A 1 71 ? -18.375 -7.732 26.016 1.00 91.56 71 VAL A CA 1
ATOM 552 C C . VAL A 1 71 ? -17.182 -6.810 25.794 1.00 91.56 71 VAL A C 1
ATOM 554 O O . VAL A 1 71 ? -16.570 -6.855 24.730 1.00 91.56 71 VAL A O 1
ATOM 557 N N . SER A 1 72 ? -16.811 -6.034 26.815 1.00 93.69 72 SER A N 1
ATOM 558 C CA . SER A 1 72 ? -15.634 -5.164 26.779 1.00 93.69 72 SER A CA 1
ATOM 559 C C . SER A 1 72 ? -14.352 -5.948 26.470 1.00 93.69 72 SER A C 1
ATOM 561 O O . SER A 1 72 ? -13.665 -5.654 25.489 1.00 93.69 72 SER A O 1
ATOM 563 N N . THR A 1 73 ? -14.083 -7.014 27.229 1.00 92.94 73 THR A N 1
ATOM 564 C CA . THR A 1 73 ? -12.910 -7.878 27.030 1.00 92.94 73 THR A CA 1
ATOM 565 C C . THR A 1 73 ? -12.907 -8.511 25.641 1.00 92.94 73 THR A C 1
ATOM 567 O O . THR A 1 73 ? -11.908 -8.425 24.928 1.00 92.94 73 THR A O 1
ATOM 570 N N . SER A 1 74 ? -14.041 -9.070 25.206 1.00 94.25 74 SER A N 1
ATOM 571 C CA . SER A 1 74 ? -14.156 -9.694 23.883 1.00 94.25 74 SER A CA 1
ATOM 572 C C . SER A 1 74 ? -13.906 -8.700 22.740 1.00 94.25 74 SER A C 1
ATOM 574 O O . SER A 1 74 ? -13.247 -9.038 21.755 1.00 94.25 74 SER A O 1
ATOM 576 N N . MET A 1 75 ? -14.381 -7.454 22.856 1.00 91.50 75 MET A N 1
ATOM 577 C CA . MET A 1 75 ? -14.123 -6.417 21.851 1.00 91.50 75 MET A CA 1
ATOM 578 C C . MET A 1 75 ? -12.637 -6.056 21.774 1.00 91.50 75 MET A C 1
ATOM 580 O O . MET A 1 75 ? -12.084 -6.011 20.673 1.00 91.50 75 MET A O 1
ATOM 584 N N . CYS A 1 76 ? -11.977 -5.866 22.919 1.00 92.12 76 CYS A N 1
ATOM 585 C CA . CYS A 1 76 ? -10.541 -5.590 22.982 1.00 92.12 76 CYS A CA 1
ATOM 586 C C . CYS A 1 76 ? -9.709 -6.717 22.352 1.00 92.12 76 CYS A C 1
ATOM 588 O O . CYS A 1 76 ? -8.796 -6.457 21.567 1.00 92.12 76 CYS A O 1
ATOM 590 N N . GLU A 1 77 ? -10.040 -7.976 22.645 1.00 92.75 77 GLU A N 1
ATOM 591 C CA . GLU A 1 77 ? -9.369 -9.141 22.058 1.00 92.75 77 GLU A CA 1
ATOM 592 C C . GLU A 1 77 ? -9.523 -9.189 20.536 1.00 92.75 77 GLU A C 1
ATOM 594 O O . GLU A 1 77 ? -8.546 -9.416 19.820 1.00 92.75 77 GLU A O 1
ATOM 599 N 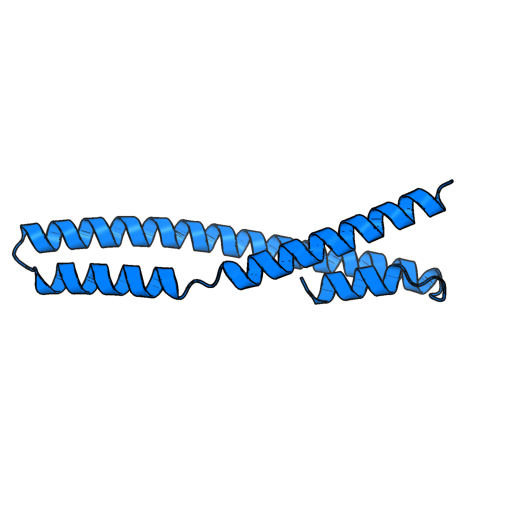N . ARG A 1 78 ? -10.728 -8.916 20.022 1.00 91.62 78 ARG A N 1
ATOM 600 C CA . ARG A 1 78 ? -10.995 -8.905 18.577 1.00 91.62 78 ARG A CA 1
ATOM 601 C C . ARG A 1 78 ? -10.242 -7.797 17.851 1.00 91.62 78 ARG A C 1
ATOM 603 O O . ARG A 1 78 ? -9.673 -8.066 16.796 1.00 91.62 78 ARG A O 1
ATOM 610 N N . VAL A 1 79 ? -10.202 -6.586 18.408 1.00 91.12 79 VAL A N 1
ATOM 611 C CA . VAL A 1 79 ? -9.418 -5.472 17.844 1.00 91.12 79 VAL A CA 1
ATOM 612 C C . VAL A 1 79 ? -7.931 -5.822 17.827 1.00 91.12 79 VAL A C 1
ATOM 614 O O . VAL A 1 79 ? -7.265 -5.660 16.806 1.00 91.12 79 VAL A O 1
ATOM 617 N N . ASN A 1 80 ? -7.414 -6.377 18.925 1.00 89.06 80 ASN A N 1
ATOM 618 C CA . ASN A 1 80 ? -6.020 -6.805 19.009 1.00 89.06 80 ASN A CA 1
ATOM 619 C C . ASN A 1 80 ? -5.686 -7.916 18.007 1.00 89.06 80 ASN A C 1
ATOM 621 O O . ASN A 1 80 ? -4.611 -7.892 17.410 1.00 89.06 80 ASN A O 1
ATOM 625 N N . SER A 1 81 ? -6.591 -8.876 17.806 1.00 90.00 81 SER A N 1
ATOM 626 C CA . SER A 1 81 ? -6.429 -9.930 16.802 1.00 90.00 81 SER A CA 1
ATOM 627 C C . SER A 1 81 ? -6.409 -9.351 15.388 1.00 90.00 81 SER A C 1
ATOM 629 O O . SER A 1 81 ? -5.481 -9.633 14.636 1.00 90.00 81 SER A O 1
ATOM 631 N N . ALA A 1 82 ? -7.375 -8.491 15.049 1.00 87.50 82 ALA A N 1
ATOM 632 C CA . ALA A 1 82 ? -7.461 -7.867 13.732 1.00 87.50 82 ALA A CA 1
ATOM 633 C C . ALA A 1 82 ? -6.204 -7.044 13.412 1.00 87.50 82 ALA A C 1
ATOM 635 O O . ALA A 1 82 ? -5.625 -7.199 12.342 1.00 87.50 82 ALA A O 1
ATOM 636 N N . ASN A 1 83 ? -5.711 -6.247 14.365 1.00 83.69 83 ASN A N 1
ATOM 637 C CA . ASN A 1 83 ? -4.492 -5.451 14.185 1.00 83.69 83 ASN A CA 1
ATOM 638 C C . ASN A 1 83 ? -3.232 -6.297 13.948 1.00 83.69 83 ASN A C 1
ATOM 640 O O . ASN A 1 83 ? -2.306 -5.834 13.288 1.00 83.69 83 ASN A O 1
ATOM 644 N N . ARG A 1 84 ? -3.177 -7.529 14.470 1.00 83.06 84 ARG A N 1
ATOM 645 C CA . ARG A 1 84 ? -2.058 -8.454 14.219 1.00 83.06 84 ARG A CA 1
ATOM 646 C C . ARG A 1 84 ? -2.124 -9.107 12.843 1.00 83.06 84 ARG A C 1
ATOM 648 O O . ARG A 1 84 ? -1.082 -9.465 12.305 1.00 83.06 84 ARG A O 1
ATOM 655 N N . GLU A 1 85 ? -3.325 -9.293 12.307 1.00 80.62 85 GLU A N 1
ATOM 656 C CA . GLU A 1 85 ? -3.553 -9.976 11.031 1.00 80.62 85 GLU A CA 1
ATOM 657 C C . GLU A 1 85 ? -3.297 -9.062 9.821 1.00 80.62 85 GLU A C 1
ATOM 659 O O . GLU A 1 85 ? -3.020 -9.543 8.723 1.00 80.62 85 GLU A O 1
ATOM 664 N N . VAL A 1 86 ? -3.311 -7.737 10.011 1.00 76.75 86 VAL A N 1
ATOM 665 C CA . VAL A 1 86 ? -2.954 -6.784 8.952 1.00 76.75 86 VAL A CA 1
ATOM 666 C C . VAL A 1 86 ? -1.442 -6.836 8.678 1.00 76.75 86 VAL A C 1
ATOM 668 O O . VAL A 1 86 ? -0.626 -6.208 9.354 1.00 76.75 86 VAL A O 1
ATOM 671 N N . GLU A 1 87 ? -1.054 -7.596 7.651 1.00 64.62 87 GLU A N 1
ATOM 672 C CA . GLU A 1 87 ? 0.338 -7.814 7.238 1.00 64.62 87 GLU A CA 1
ATOM 673 C C . GLU A 1 87 ? 0.959 -6.603 6.505 1.00 64.62 87 GLU A C 1
ATOM 675 O O . GLU A 1 87 ? 1.241 -6.645 5.305 1.00 64.62 87 GLU A O 1
ATOM 680 N N . PHE A 1 88 ? 1.260 -5.520 7.223 1.00 69.12 88 PHE A N 1
ATOM 681 C CA . PHE A 1 88 ? 2.015 -4.393 6.649 1.00 69.12 88 PHE A CA 1
ATOM 682 C C . PHE A 1 88 ? 3.464 -4.754 6.272 1.00 69.12 88 PHE A C 1
ATOM 684 O O . PHE A 1 88 ? 4.050 -4.147 5.374 1.00 69.12 88 PHE A O 1
ATOM 691 N N . ASP A 1 89 ? 4.048 -5.759 6.928 1.00 72.38 89 ASP A N 1
ATOM 692 C CA . ASP A 1 89 ? 5.478 -6.063 6.818 1.00 72.38 89 ASP A CA 1
ATOM 693 C C . ASP A 1 89 ? 5.875 -6.641 5.444 1.00 72.38 89 ASP A C 1
ATOM 695 O O . ASP A 1 89 ? 6.932 -6.311 4.903 1.00 72.38 89 ASP A O 1
ATOM 699 N N . LYS A 1 90 ? 5.010 -7.457 4.821 1.00 79.06 90 LYS A N 1
ATOM 700 C CA . LYS A 1 90 ? 5.269 -8.008 3.475 1.00 79.06 90 LYS A CA 1
ATOM 701 C C . LYS A 1 90 ? 5.178 -6.934 2.394 1.00 79.06 90 LYS A C 1
ATOM 703 O O . LYS A 1 90 ? 6.043 -6.877 1.520 1.00 79.06 90 LYS A O 1
ATOM 708 N N . THR A 1 91 ? 4.168 -6.068 2.471 1.00 82.69 91 THR A N 1
ATOM 709 C CA . THR A 1 91 ? 3.988 -4.947 1.537 1.00 82.69 91 THR A CA 1
ATOM 710 C C . THR A 1 91 ? 5.172 -3.989 1.609 1.00 82.69 91 THR A C 1
ATOM 712 O O . THR A 1 91 ? 5.753 -3.664 0.577 1.00 82.69 91 THR A O 1
ATOM 715 N N . LYS A 1 92 ? 5.613 -3.633 2.822 1.00 84.94 92 LYS A N 1
ATOM 716 C CA . LYS A 1 92 ? 6.770 -2.756 3.030 1.00 84.94 92 LYS A CA 1
ATOM 717 C C . LYS A 1 92 ? 8.062 -3.331 2.439 1.00 84.94 92 LYS A C 1
ATOM 719 O O . LYS A 1 92 ? 8.782 -2.632 1.735 1.00 84.94 92 LYS A O 1
ATOM 724 N N . LYS A 1 93 ? 8.335 -4.622 2.655 1.00 89.06 93 LYS A N 1
ATOM 725 C CA . LYS A 1 93 ? 9.506 -5.298 2.065 1.00 89.06 93 LYS A CA 1
ATOM 726 C C . LYS A 1 93 ? 9.489 -5.271 0.535 1.00 89.06 93 LYS A C 1
ATOM 728 O O . LYS A 1 93 ? 10.532 -5.078 -0.085 1.00 89.06 93 LYS A O 1
ATOM 733 N N . LEU A 1 94 ? 8.321 -5.460 -0.080 1.00 88.50 94 LEU A N 1
ATOM 734 C CA . LEU A 1 94 ? 8.168 -5.386 -1.536 1.00 88.50 94 LEU A CA 1
ATOM 735 C C . LEU A 1 94 ? 8.349 -3.958 -2.070 1.00 88.50 94 LEU A C 1
ATOM 737 O O . LEU A 1 94 ? 8.925 -3.791 -3.144 1.00 88.50 94 LEU A O 1
ATOM 741 N N . GLU A 1 95 ? 7.903 -2.940 -1.331 1.00 88.12 95 GLU A N 1
ATOM 742 C CA . GLU A 1 95 ? 8.158 -1.533 -1.664 1.00 88.12 95 GLU A CA 1
ATOM 743 C C . GLU A 1 95 ? 9.650 -1.196 -1.598 1.00 88.12 95 GLU A C 1
ATOM 745 O O . GLU A 1 95 ? 10.188 -0.595 -2.525 1.00 88.12 95 GLU A O 1
ATOM 750 N N . GLU A 1 96 ? 10.345 -1.636 -0.548 1.00 91.69 96 GLU A N 1
ATOM 751 C CA . GLU A 1 96 ? 11.791 -1.435 -0.398 1.00 91.69 96 GLU A CA 1
ATOM 752 C C . GLU A 1 96 ? 12.590 -2.098 -1.530 1.00 91.69 96 GLU A C 1
ATOM 754 O O . GLU A 1 96 ? 13.564 -1.526 -2.022 1.00 91.69 96 GLU A O 1
ATOM 759 N N . GLN A 1 97 ? 12.185 -3.292 -1.972 1.00 92.88 97 GLN A N 1
ATOM 760 C CA . GLN A 1 97 ? 12.791 -3.958 -3.129 1.00 92.88 97 GLN A CA 1
ATOM 761 C C . GLN A 1 97 ? 12.534 -3.186 -4.424 1.00 92.88 97 GLN A C 1
ATOM 763 O O . GLN A 1 97 ? 13.464 -2.949 -5.192 1.00 92.88 97 GLN A O 1
ATOM 768 N N . LEU A 1 98 ? 11.294 -2.741 -4.639 1.00 91.12 98 LEU A N 1
ATOM 769 C CA . LEU A 1 98 ? 10.931 -1.962 -5.817 1.00 91.12 98 LEU A CA 1
ATOM 770 C C . LEU A 1 98 ? 11.725 -0.652 -5.896 1.00 91.12 98 LEU A C 1
ATOM 772 O O . LEU A 1 98 ? 12.194 -0.299 -6.975 1.00 91.12 98 LEU A O 1
ATOM 776 N N . LEU A 1 99 ? 11.911 0.039 -4.769 1.00 92.94 99 LEU A N 1
ATOM 777 C CA . LEU A 1 99 ? 12.701 1.270 -4.699 1.00 92.94 99 LEU A CA 1
ATOM 778 C C . LEU A 1 99 ? 14.151 1.054 -5.144 1.00 92.94 99 LEU A C 1
ATOM 780 O O . LEU A 1 99 ? 14.697 1.893 -5.858 1.00 92.94 99 LEU A O 1
ATOM 784 N N . LYS A 1 100 ? 14.766 -0.075 -4.771 1.00 94.50 100 LYS A N 1
ATOM 785 C CA . LYS A 1 100 ? 16.130 -0.417 -5.207 1.00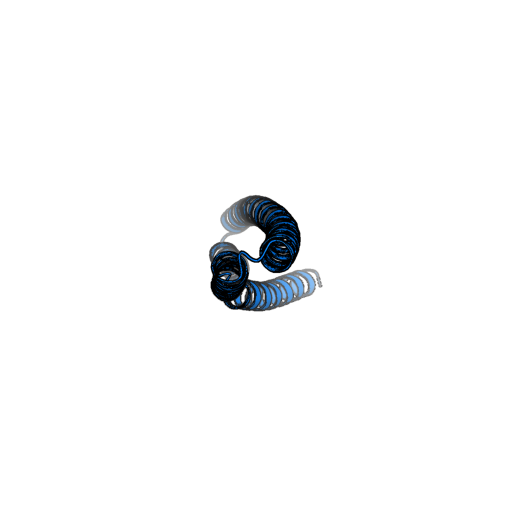 94.50 100 LYS A CA 1
ATOM 786 C C . LYS A 1 100 ? 16.204 -0.599 -6.721 1.00 94.50 100 LYS A C 1
ATOM 788 O O . LYS A 1 100 ? 17.024 0.048 -7.363 1.00 94.50 100 LYS A O 1
ATOM 793 N N . VAL A 1 101 ? 15.295 -1.392 -7.292 1.00 92.75 101 VAL A N 1
ATOM 794 C CA . VAL A 1 101 ? 15.236 -1.625 -8.748 1.00 92.75 101 VAL A CA 1
ATOM 795 C C . VAL A 1 101 ? 14.983 -0.320 -9.510 1.00 92.75 101 VAL A C 1
ATOM 797 O O . VAL A 1 101 ? 15.583 -0.075 -10.552 1.00 92.75 101 VAL A O 1
ATOM 800 N N . GLN A 1 102 ? 14.128 0.561 -8.985 1.00 91.75 102 GLN A N 1
ATOM 801 C CA . GLN A 1 102 ? 13.881 1.874 -9.586 1.00 91.75 102 GLN A CA 1
ATOM 802 C C . GLN A 1 102 ? 15.107 2.790 -9.538 1.00 91.75 102 GLN A C 1
ATOM 804 O O . GLN A 1 102 ? 15.371 3.486 -10.516 1.00 91.75 102 GLN A O 1
ATOM 809 N N . ALA A 1 103 ? 15.854 2.798 -8.431 1.00 92.62 103 ALA A N 1
ATOM 810 C CA . ALA A 1 103 ? 17.080 3.581 -8.320 1.00 92.62 103 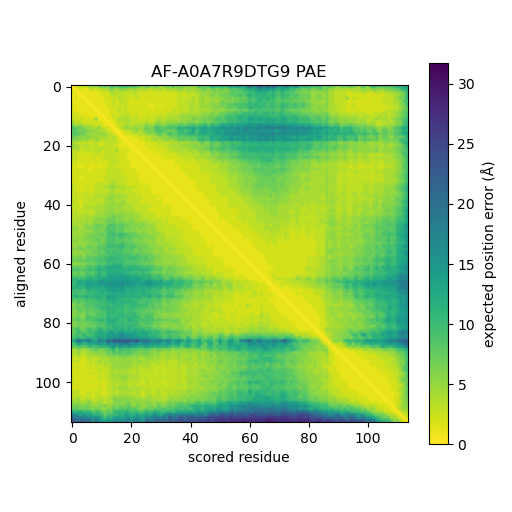ALA A CA 1
ATOM 811 C C . ALA A 1 103 ? 18.136 3.115 -9.335 1.00 92.62 103 ALA A C 1
ATOM 813 O O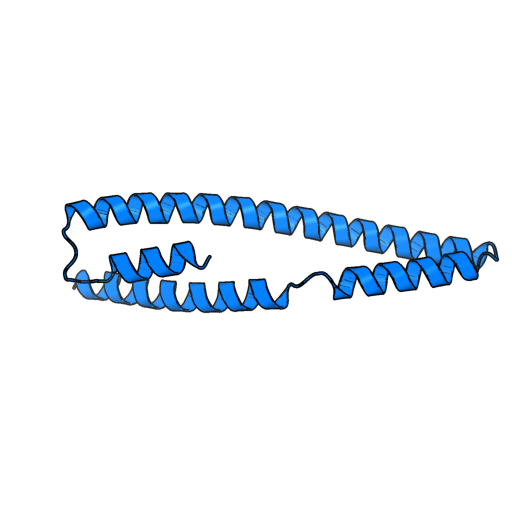 . ALA A 1 103 ? 18.734 3.943 -10.019 1.00 92.62 103 ALA A O 1
ATOM 814 N N . GLU A 1 104 ? 18.308 1.798 -9.485 1.00 92.19 104 GLU A N 1
ATOM 815 C CA . GLU A 1 104 ? 19.197 1.211 -10.494 1.00 92.19 104 GLU A CA 1
ATOM 816 C C . GLU A 1 104 ? 18.764 1.574 -11.920 1.00 92.19 104 GLU A C 1
ATOM 818 O O . GLU A 1 104 ? 19.600 1.967 -12.734 1.00 92.19 104 GLU A O 1
ATOM 823 N N . PHE A 1 105 ? 17.459 1.507 -12.206 1.00 88.62 105 PHE A N 1
ATOM 824 C CA . PHE A 1 105 ? 16.896 1.908 -13.495 1.00 88.62 105 PHE A CA 1
ATOM 825 C C . PHE A 1 105 ? 17.220 3.367 -13.830 1.00 88.62 105 PHE A C 1
ATOM 827 O O . PHE A 1 105 ? 17.755 3.650 -14.899 1.00 88.62 105 PHE A O 1
ATOM 834 N N . VAL A 1 106 ? 16.960 4.293 -12.901 1.00 90.12 106 VAL A N 1
ATOM 835 C CA . VAL A 1 106 ? 17.260 5.721 -13.098 1.00 90.12 106 VAL A CA 1
ATOM 836 C C . VAL A 1 106 ? 18.757 5.945 -13.310 1.00 90.12 106 VAL A C 1
ATOM 838 O O . VAL A 1 106 ? 19.140 6.700 -14.198 1.00 90.12 106 VAL A O 1
ATOM 841 N N . GLN A 1 107 ? 19.612 5.263 -12.544 1.00 90.19 107 GLN A N 1
ATOM 842 C CA . GLN A 1 107 ? 21.059 5.390 -12.690 1.00 90.19 107 GLN A CA 1
ATOM 843 C C . GLN A 1 107 ? 21.549 4.938 -14.073 1.00 90.19 107 GLN A C 1
ATOM 845 O O . GLN A 1 107 ? 22.412 5.595 -14.651 1.00 90.19 107 GLN A O 1
ATOM 850 N N . ARG A 1 108 ? 21.010 3.840 -14.620 1.00 85.25 108 ARG A N 1
ATOM 851 C CA . ARG A 1 108 ? 21.366 3.383 -15.974 1.00 85.25 108 ARG A CA 1
ATOM 852 C C . ARG A 1 108 ? 20.899 4.358 -17.047 1.00 85.25 108 ARG A C 1
ATOM 854 O O . ARG A 1 108 ? 21.707 4.720 -17.893 1.00 85.25 108 ARG A O 1
ATOM 861 N N . MET A 1 109 ? 19.661 4.841 -16.947 1.00 81.31 109 MET A N 1
ATOM 862 C CA . MET A 1 109 ? 19.123 5.842 -17.873 1.00 81.31 109 MET A CA 1
ATOM 863 C C . MET 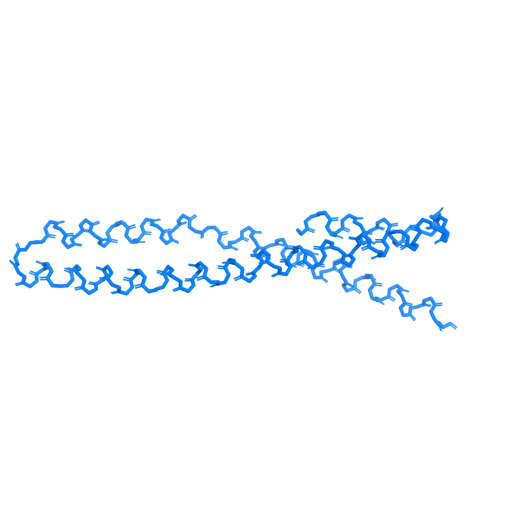A 1 109 ? 19.994 7.106 -17.912 1.00 81.31 109 MET A C 1
ATOM 865 O O . MET A 1 109 ? 20.355 7.566 -18.987 1.00 81.31 109 MET A O 1
ATOM 869 N N . CYS A 1 110 ? 20.408 7.629 -16.752 1.00 81.25 110 CYS A N 1
ATOM 870 C CA . CYS A 1 110 ? 21.279 8.808 -16.698 1.00 81.25 110 CYS A CA 1
ATOM 871 C C . CYS A 1 110 ? 22.681 8.562 -17.277 1.00 81.25 110 CYS A C 1
ATOM 873 O O . CYS A 1 110 ? 23.289 9.493 -17.791 1.00 81.25 110 CYS A O 1
ATOM 875 N N . ASN A 1 111 ? 23.208 7.337 -17.191 1.00 78.19 111 ASN A N 1
ATOM 876 C CA . ASN A 1 111 ? 24.522 7.006 -17.746 1.00 78.19 111 ASN A CA 1
ATOM 877 C C . ASN A 1 111 ? 24.494 6.838 -19.276 1.00 78.19 111 ASN A C 1
ATOM 879 O O . ASN A 1 111 ? 25.523 7.043 -19.910 1.00 78.19 111 ASN A O 1
ATOM 883 N N . GLU A 1 112 ? 23.353 6.464 -19.864 1.00 65.00 112 GLU A N 1
ATOM 884 C CA . GLU A 1 112 ? 23.176 6.313 -21.320 1.00 65.00 112 GLU A CA 1
ATOM 885 C C . GLU A 1 112 ? 22.999 7.660 -22.055 1.00 65.00 112 GLU A C 1
ATOM 887 O O . GLU A 1 112 ? 23.182 7.722 -23.269 1.00 65.00 112 GLU A O 1
ATOM 892 N N . GLU A 1 113 ? 22.685 8.745 -21.336 1.00 57.12 113 GLU A N 1
ATOM 893 C CA . GLU A 1 113 ? 22.505 10.105 -21.882 1.00 57.12 113 GLU A CA 1
ATOM 894 C C . GLU A 1 113 ? 23.807 10.946 -21.945 1.00 57.12 113 GLU A C 1
ATOM 896 O O . GLU A 1 113 ? 23.766 12.096 -22.392 1.00 57.12 113 GLU A O 1
ATOM 901 N N . THR A 1 114 ? 24.957 10.389 -21.531 1.00 44.28 114 THR A N 1
ATOM 902 C CA . THR A 1 114 ? 26.296 11.037 -21.538 1.00 44.28 114 THR A CA 1
ATOM 903 C C . THR A 1 114 ? 27.241 10.407 -22.549 1.00 44.28 114 THR A C 1
ATOM 905 O O . THR A 1 114 ? 27.974 11.178 -23.211 1.00 44.28 114 THR A O 1
#

Sequence (114 aa):
MSRLMKLLEESMDPNVSEHYKSSLNDRIVEVRVESAELRNCLLEMSGFMDHVTKLATASAEISYLAGAEYVSTSMCERVNSANREVEFDKTKKLEEQLLKVQAEFVQRMCNEET

pLDDT: mean 88.94, std 7.84, range [44.28, 95.81]

Foldseek 3Di:
DVVLLVLLVVLLDPVDDPVVNVVSVVVNVVVVVVVVVVVVVVVVVVVVLVVVLVVLQVVLVVCVVVVVPVSSVVSVVVNVVVVVPPPPPVVVVVVVVSVVSVVVSVVSVVVVVD

Radius of gyration: 22.67 Å; Cα contacts (8 Å, |Δi|>4): 52; chains: 1; bounding box: 49×21×64 Å

Nearest PDB structures (foldseek):
  6jx6-assembly1_C  TM=9.121E-01  e=1.469E-02  Homo sapiens
  8auw-assembly1_D  TM=9.086E-01  e=2.461E-02  Homo sapiens
  4tx5-assembly1_A  TM=8.997E-01  e=2.987E-02  Homo sapiens
  8ato-assembly1_C  TM=5.715E-01  e=1.085E-01  Homo sapiens
  8cih-assembly1_A  TM=4.515E-01  e=5.545E+00  Homo sapiens

Organism: Timema poppense (NCBI:txid170557)

InterPro domains:
  IPR009062 Smac/DIABLO-like superfamily [SSF46984] (19-113)